Protein AF-A0AAW2XPC6-F1 (afdb_monomer_lite)

Foldseek 3Di:
DDDDDDDDDDPPPPDPDPPPPPPPDQPQPPVRDGDPVSVVCVVVVVVCCVVVVPPPPPPPDDPPCPVVVVPDDDDDPDDDPDPQDDPVVRDGD

Radius of gyration: 29.81 Å; chains: 1; bounding box: 51×68×67 Å

Sequence (93 aa):
MEAHDEPETSLKQQSNEREKSSTKELQVSSERLIPVDQLKEFIMGTIQNKLSGSSKSSMTYAKPYTQRIDDLKMPVGYQLPKFQQFDGKGNPK

Secondary structure (DSSP, 8-state):
-----------------------------TTSPPPHHHHHHHHHHHHHHHHHS----------TTHHHHHT-PPPTT-PPP----B-SSSSB-

Organism: NCBI:txid2727402

pLDDT: mean 74.17, std 19.31, range [34.94, 95.12]

Structure (mmCIF, N/CA/C/O backbone):
data_AF-A0AAW2XPC6-F1
#
_entry.id   AF-A0AAW2XPC6-F1
#
loop_
_atom_site.group_PDB
_atom_site.id
_atom_site.type_symbol
_atom_site.label_atom_id
_atom_site.label_alt_id
_atom_site.label_comp_id
_atom_site.label_asym_id
_atom_site.label_entity_id
_atom_site.label_seq_id
_atom_site.pdbx_PDB_ins_code
_atom_site.Cartn_x
_atom_site.Cartn_y
_atom_site.Cartn_z
_atom_site.occupancy
_atom_site.B_iso_or_equiv
_atom_site.auth_seq_id
_atom_site.auth_comp_id
_atom_site.auth_asym_id
_atom_site.auth_atom_id
_atom_site.pdbx_PDB_model_num
ATOM 1 N N . MET A 1 1 ? -0.215 -40.082 -26.326 1.00 42.50 1 MET A N 1
ATOM 2 C CA . MET A 1 1 ? 0.588 -40.168 -25.089 1.00 42.50 1 MET A CA 1
ATOM 3 C C . MET A 1 1 ? 1.586 -39.041 -25.189 1.00 42.50 1 MET A C 1
ATOM 5 O O . MET A 1 1 ? 2.276 -39.007 -26.189 1.00 42.50 1 MET A O 1
ATOM 9 N N . GLU A 1 2 ? 1.617 -38.016 -24.357 1.00 44.03 2 GLU A N 1
ATOM 10 C CA . GLU A 1 2 ? 1.166 -37.784 -22.981 1.00 44.03 2 GLU A CA 1
ATOM 11 C C . GL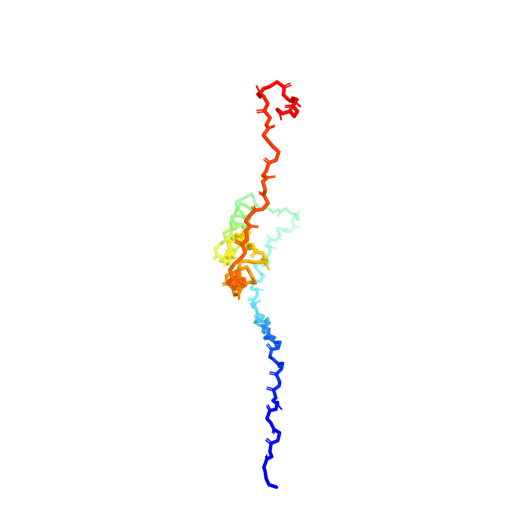U A 1 2 ? 0.925 -36.268 -22.883 1.00 44.03 2 GLU A C 1
ATOM 13 O O . GLU A 1 2 ? 1.648 -35.489 -23.494 1.00 44.03 2 GLU A O 1
ATOM 18 N N . ALA A 1 3 ? -0.252 -35.862 -22.420 1.00 48.28 3 ALA A N 1
ATOM 19 C CA . ALA A 1 3 ? -0.512 -35.419 -21.047 1.00 48.28 3 ALA A CA 1
ATOM 20 C C . ALA A 1 3 ? -0.386 -33.892 -20.937 1.00 48.28 3 ALA A C 1
ATOM 22 O O . ALA A 1 3 ? 0.691 -33.316 -20.830 1.00 48.28 3 ALA A O 1
ATOM 23 N N . HIS A 1 4 ? -1.558 -33.266 -21.034 1.00 49.25 4 HIS A N 1
ATOM 24 C CA . HIS A 1 4 ? -1.833 -31.925 -20.551 1.00 49.25 4 HIS A CA 1
ATOM 25 C C . HIS A 1 4 ? -1.503 -31.856 -19.060 1.00 49.25 4 HIS A C 1
ATOM 27 O O . HIS A 1 4 ? -1.970 -32.714 -18.314 1.00 49.25 4 HIS A O 1
ATOM 33 N N . ASP A 1 5 ? -0.772 -30.829 -18.640 1.00 42.78 5 ASP A N 1
ATOM 34 C CA . ASP A 1 5 ? -0.639 -30.485 -17.227 1.00 42.78 5 ASP A CA 1
ATOM 35 C C . ASP A 1 5 ? -0.927 -28.988 -17.071 1.00 42.78 5 ASP A C 1
ATOM 37 O O . ASP A 1 5 ? -0.062 -28.127 -17.200 1.00 42.78 5 ASP A O 1
ATOM 41 N N . GLU A 1 6 ? -2.211 -28.692 -16.909 1.00 54.81 6 GLU A N 1
ATOM 42 C CA . GLU A 1 6 ? -2.680 -27.568 -16.108 1.00 54.81 6 GLU A CA 1
ATOM 43 C C . GLU A 1 6 ? -3.508 -28.208 -15.001 1.00 54.81 6 GLU A C 1
ATOM 45 O O . GLU A 1 6 ? -4.446 -28.962 -15.293 1.00 54.81 6 GLU A O 1
ATOM 50 N N . PRO A 1 7 ? -3.176 -27.925 -13.740 1.00 50.28 7 PRO A N 1
ATOM 51 C CA . PRO A 1 7 ? -4.256 -27.602 -12.832 1.00 50.28 7 PRO A CA 1
ATOM 52 C C . PRO A 1 7 ? -3.937 -26.414 -11.913 1.00 50.28 7 PRO A C 1
ATOM 54 O O . PRO A 1 7 ? -2.978 -26.391 -11.147 1.00 50.28 7 PRO A O 1
ATOM 57 N N . GLU A 1 8 ? -4.906 -25.504 -11.914 1.00 35.72 8 GLU A N 1
ATOM 58 C CA . GLU A 1 8 ? -5.576 -25.040 -10.700 1.00 35.72 8 GLU A CA 1
ATOM 59 C C . GLU A 1 8 ? -4.954 -23.877 -9.912 1.00 35.72 8 GLU A C 1
ATOM 61 O O . GLU A 1 8 ? -4.125 -23.982 -9.011 1.00 35.72 8 GLU A O 1
ATOM 66 N N . THR A 1 9 ? -5.560 -22.721 -10.186 1.00 46.66 9 THR A N 1
ATOM 67 C CA . THR A 1 9 ? -6.172 -21.832 -9.192 1.00 46.66 9 THR A CA 1
ATOM 68 C C . THR A 1 9 ? -6.148 -22.357 -7.752 1.00 46.66 9 THR A C 1
ATOM 70 O O . THR 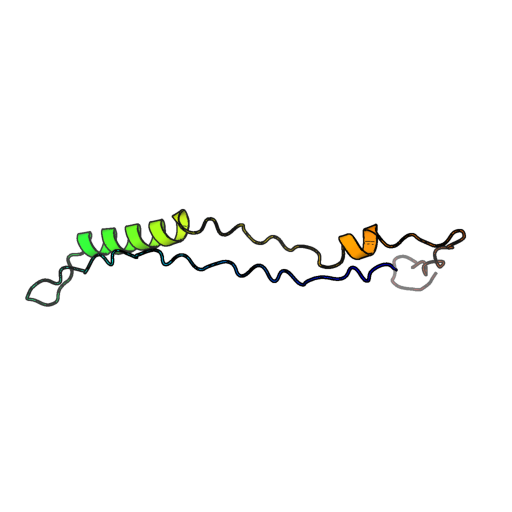A 1 9 ? -6.960 -23.192 -7.364 1.00 46.66 9 THR A O 1
ATOM 73 N N . SER A 1 10 ? -5.316 -21.756 -6.909 1.00 42.16 10 SER A N 1
ATOM 74 C CA . SER A 1 10 ? -5.498 -21.806 -5.458 1.00 42.16 10 SER A CA 1
ATOM 75 C C . SER A 1 10 ? -5.767 -20.399 -4.948 1.00 42.16 10 SER A C 1
ATOM 77 O O . SER A 1 10 ? -4.886 -19.686 -4.465 1.00 42.16 10 SER A O 1
ATOM 79 N N . LEU A 1 11 ? -7.035 -19.996 -5.075 1.00 49.12 11 LEU A N 1
ATOM 80 C CA . LEU A 1 11 ? -7.615 -18.944 -4.254 1.00 49.12 11 LEU A CA 1
ATOM 81 C C . LEU A 1 11 ? -7.517 -19.444 -2.809 1.00 49.12 11 LEU A C 1
ATOM 83 O O . LEU A 1 11 ? -8.272 -20.319 -2.389 1.00 49.12 11 LEU A O 1
ATOM 87 N N . LYS A 1 12 ? -6.539 -18.941 -2.058 1.00 40.62 12 LYS A N 1
ATOM 88 C CA . LYS A 1 12 ? -6.381 -19.276 -0.646 1.00 40.62 12 LYS A CA 1
ATOM 89 C C . LYS A 1 12 ? -7.573 -18.687 0.109 1.00 40.62 12 LYS A C 1
ATOM 91 O O . LYS A 1 12 ? -7.563 -17.526 0.507 1.00 40.62 12 LYS A O 1
ATOM 96 N N . GLN A 1 13 ? -8.622 -19.493 0.258 1.00 42.94 13 GLN A N 1
ATOM 97 C CA . GLN A 1 13 ? -9.689 -19.276 1.222 1.00 42.94 13 GLN A CA 1
ATOM 98 C C . GLN A 1 13 ? -9.046 -19.295 2.604 1.00 42.94 13 GLN A C 1
ATOM 100 O O . GLN A 1 13 ? -8.763 -20.345 3.176 1.00 42.94 13 GLN A O 1
ATOM 105 N N . GLN A 1 14 ? -8.750 -18.107 3.115 1.00 34.94 14 GLN A N 1
ATOM 106 C CA . GLN A 1 14 ? -8.345 -17.937 4.494 1.00 34.94 14 GLN A CA 1
ATOM 107 C C . GLN A 1 14 ? -9.599 -18.160 5.342 1.00 34.94 14 GLN A C 1
ATOM 109 O O . GLN A 1 14 ? -10.498 -17.322 5.405 1.00 34.94 14 GLN A O 1
ATOM 114 N N . SER A 1 15 ? -9.692 -19.361 5.902 1.00 36.03 15 SER A N 1
ATOM 115 C CA . SER A 1 15 ? -10.712 -19.764 6.855 1.00 36.03 15 SER A CA 1
ATOM 116 C C . SER A 1 15 ? -10.736 -18.776 8.017 1.00 36.03 15 SER A C 1
ATOM 118 O O . SER A 1 15 ? -9.763 -18.639 8.757 1.00 36.03 15 SER A O 1
ATOM 120 N N . ASN A 1 16 ? -11.861 -18.082 8.162 1.00 36.16 16 ASN A N 1
ATOM 121 C CA . ASN A 1 16 ? -12.177 -17.305 9.349 1.00 36.16 16 ASN A CA 1
ATOM 122 C C . ASN A 1 16 ? -12.405 -18.285 10.503 1.00 36.16 16 ASN A C 1
ATOM 124 O O . ASN A 1 16 ? -13.494 -18.847 10.643 1.00 36.16 16 ASN A O 1
ATOM 128 N N . GLU A 1 17 ? -11.380 -18.509 11.321 1.00 36.72 17 GLU A N 1
ATOM 129 C CA . GLU A 1 17 ? -11.577 -19.125 12.625 1.00 36.72 17 GLU A CA 1
ATOM 130 C C . GLU A 1 17 ? -12.418 -18.163 13.462 1.00 36.72 17 GLU A C 1
ATOM 132 O O . GLU A 1 17 ? -12.052 -17.014 13.715 1.00 36.72 17 GLU A O 1
ATOM 137 N N . ARG A 1 18 ? -13.621 -18.622 13.818 1.00 47.03 18 ARG A N 1
ATOM 138 C CA . ARG A 1 18 ? -14.496 -17.942 14.765 1.00 47.03 18 ARG A CA 1
ATOM 139 C C . ARG A 1 18 ? -13.761 -17.870 16.093 1.00 47.03 18 ARG A C 1
ATOM 141 O O . ARG A 1 18 ? -13.828 -18.803 16.892 1.00 47.03 18 ARG A O 1
ATOM 148 N N . GLU A 1 19 ? -13.112 -16.743 16.348 1.00 38.22 19 GLU A N 1
ATOM 149 C CA . GLU A 1 19 ? -12.779 -16.367 17.707 1.00 38.22 19 GLU A CA 1
ATOM 150 C C . GLU A 1 19 ? -14.093 -16.290 18.480 1.00 38.22 19 GLU A C 1
ATOM 152 O O . GLU A 1 19 ? -14.958 -15.444 18.237 1.00 38.22 19 GLU A O 1
ATOM 157 N N . LYS A 1 20 ? -14.275 -17.260 19.372 1.00 48.88 20 LYS A N 1
ATOM 158 C CA . LYS A 1 20 ? -15.354 -17.309 20.345 1.00 48.88 20 LYS A CA 1
ATOM 159 C C . LYS A 1 20 ? -15.127 -16.134 21.292 1.00 48.88 20 LYS A C 1
ATOM 161 O O . LYS A 1 20 ? -14.486 -16.276 22.329 1.00 48.88 20 LYS A O 1
ATOM 166 N N . SER A 1 21 ? -15.594 -14.951 20.898 1.00 46.00 21 SER A N 1
ATOM 167 C CA . SER A 1 21 ? -15.545 -13.763 21.734 1.00 46.00 21 SER A CA 1
ATOM 168 C C . SER A 1 21 ? -16.435 -14.031 22.939 1.00 46.00 21 SER A C 1
ATOM 170 O O . SER A 1 21 ? -17.659 -13.988 22.836 1.00 46.00 21 SER A O 1
ATOM 172 N N . SER A 1 22 ? -15.814 -14.372 24.065 1.00 45.81 22 SER A N 1
ATOM 173 C CA . SER A 1 22 ? -16.465 -14.371 25.367 1.00 45.81 22 SER A CA 1
ATOM 174 C C . SER A 1 22 ? -16.899 -12.932 25.642 1.00 45.81 22 SER A C 1
ATOM 176 O O . SER A 1 22 ? -16.098 -12.096 26.067 1.00 45.81 22 SER A O 1
ATOM 178 N N . THR A 1 23 ? -18.135 -12.600 25.273 1.00 50.34 23 THR A N 1
ATOM 179 C CA . THR A 1 23 ? -18.757 -11.322 25.596 1.00 50.34 23 THR A CA 1
ATOM 180 C C . THR A 1 23 ? -18.911 -11.286 27.106 1.00 50.34 23 THR A C 1
ATOM 182 O O . THR A 1 23 ? -19.760 -11.961 27.680 1.00 50.34 23 THR A O 1
ATOM 185 N N . LYS A 1 24 ? -18.027 -10.537 27.773 1.00 63.91 24 LYS A N 1
ATOM 186 C CA . LYS A 1 24 ? -18.215 -10.187 29.178 1.00 63.91 24 LYS A CA 1
ATOM 187 C C . LYS A 1 24 ? -19.444 -9.281 29.241 1.00 63.91 24 LYS A C 1
ATOM 189 O O . LYS A 1 24 ? -19.352 -8.097 28.928 1.00 63.91 24 LYS A O 1
ATOM 194 N N . GLU A 1 25 ? -20.589 -9.874 29.554 1.00 65.31 25 GLU A N 1
ATOM 195 C CA . GLU A 1 25 ? -21.849 -9.176 29.804 1.00 65.31 25 GLU A CA 1
ATOM 196 C C . GLU A 1 25 ? -21.624 -8.121 30.904 1.00 65.31 25 GLU A C 1
ATOM 198 O O . GLU A 1 25 ? -21.085 -8.427 31.973 1.00 65.31 25 GLU A O 1
ATOM 203 N N . LEU A 1 26 ? -21.991 -6.864 30.635 1.00 67.00 26 LEU A N 1
ATOM 204 C CA . LEU A 1 26 ? -21.915 -5.787 31.622 1.00 67.00 26 LEU A CA 1
ATOM 205 C C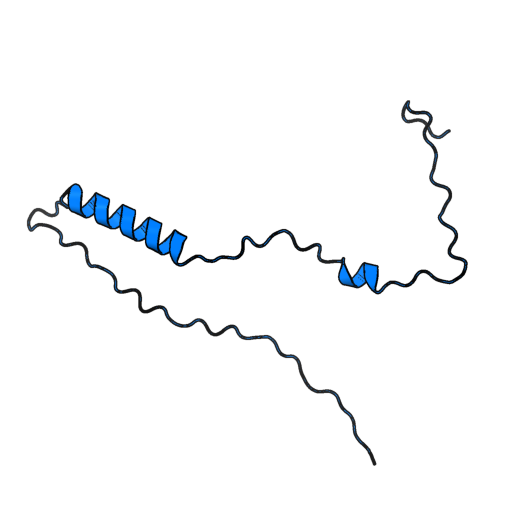 . LEU A 1 26 ? -22.964 -6.044 32.704 1.00 67.00 26 LEU A C 1
ATOM 207 O O . LEU A 1 26 ? -24.156 -6.115 32.411 1.00 67.00 26 LEU A O 1
ATOM 211 N N . GLN A 1 27 ? -22.533 -6.164 33.961 1.00 66.88 27 GLN A N 1
ATOM 212 C CA . GLN A 1 27 ? -23.481 -6.251 35.068 1.00 66.88 27 GLN A CA 1
ATOM 213 C C . GLN A 1 27 ? -24.057 -4.867 35.336 1.00 66.88 27 GLN A C 1
ATOM 215 O O . GLN A 1 27 ? -23.424 -4.016 35.953 1.00 66.88 27 GLN A O 1
ATOM 220 N N . VAL A 1 28 ? -25.258 -4.644 34.823 1.00 70.31 28 VAL A N 1
ATOM 221 C CA . VAL A 1 28 ? -26.012 -3.417 35.042 1.00 70.31 28 VAL A CA 1
ATOM 222 C C . VAL A 1 28 ? -26.686 -3.514 36.411 1.00 70.31 28 VAL A C 1
ATOM 224 O O . VAL A 1 28 ? -27.370 -4.497 36.696 1.00 70.31 28 VAL A O 1
ATOM 227 N N . SER A 1 29 ? -26.484 -2.507 37.266 1.00 72.44 29 SER A N 1
ATOM 228 C CA . SER A 1 29 ? -27.170 -2.424 38.561 1.00 72.44 29 SER A CA 1
ATOM 229 C C . SER A 1 29 ? -28.691 -2.394 38.361 1.00 72.44 29 SER A C 1
ATOM 231 O O . SER A 1 29 ? -29.171 -1.932 37.323 1.00 72.44 29 SER A O 1
ATOM 233 N N . SER A 1 30 ? -29.470 -2.815 39.361 1.00 73.81 30 SER A N 1
ATOM 234 C CA . SER A 1 30 ? -30.944 -2.767 39.337 1.00 73.81 30 SER A CA 1
ATOM 235 C C . SER A 1 30 ? -31.501 -1.375 38.990 1.00 73.81 30 SER A C 1
ATOM 237 O O . SER A 1 30 ? -32.600 -1.258 38.456 1.00 73.81 30 SER A O 1
ATOM 239 N N . GLU A 1 31 ? -30.709 -0.327 39.224 1.00 79.00 31 GLU A N 1
ATOM 240 C CA . GLU A 1 31 ? -31.006 1.077 38.914 1.00 79.00 31 GLU A CA 1
ATOM 241 C C . GLU A 1 31 ? -30.645 1.500 37.471 1.00 79.00 31 GLU A C 1
ATOM 243 O O . GLU A 1 31 ? -30.665 2.679 37.134 1.00 79.00 31 GLU A O 1
ATOM 248 N N . ARG A 1 32 ? -30.275 0.549 36.601 1.00 77.88 32 ARG A N 1
ATOM 249 C CA . ARG A 1 32 ? -29.733 0.772 35.242 1.00 77.88 32 ARG A CA 1
ATOM 250 C C . ARG A 1 32 ? -28.453 1.611 35.170 1.00 77.88 32 ARG A C 1
ATOM 252 O O . ARG A 1 32 ? -28.095 2.100 34.100 1.00 77.88 32 ARG A O 1
ATOM 259 N N . LEU A 1 33 ? -27.733 1.749 36.277 1.00 86.19 33 LEU A N 1
ATOM 260 C CA . LEU A 1 33 ? -26.450 2.444 36.317 1.00 86.19 33 LEU A CA 1
ATOM 261 C C . LEU A 1 33 ? -25.293 1.449 36.193 1.00 86.19 33 LEU A C 1
ATOM 263 O O . LEU A 1 33 ? -25.334 0.351 36.752 1.00 86.19 33 LEU A O 1
ATOM 267 N N . ILE A 1 34 ? -24.255 1.853 35.461 1.00 85.50 34 ILE A N 1
ATOM 268 C CA . ILE A 1 34 ? -22.997 1.111 35.341 1.00 85.50 34 ILE A CA 1
ATOM 269 C C . ILE A 1 34 ? -21.967 1.816 36.232 1.00 85.50 34 ILE A C 1
ATOM 271 O O . ILE A 1 34 ? -21.713 3.007 36.022 1.00 85.50 34 ILE A O 1
ATOM 275 N N . PRO A 1 35 ? -21.368 1.125 37.218 1.00 90.56 35 PRO A N 1
ATOM 276 C CA . PRO A 1 35 ? -20.279 1.677 38.013 1.00 90.56 35 PRO A CA 1
ATOM 277 C C . PRO A 1 35 ? -19.122 2.158 37.131 1.00 90.56 35 PRO A C 1
ATOM 279 O O . PRO A 1 35 ? -18.705 1.472 36.195 1.00 90.56 35 PRO A O 1
ATOM 282 N N . VAL A 1 36 ? -18.570 3.329 37.453 1.00 90.25 36 VAL A N 1
ATOM 283 C CA . VAL A 1 36 ? -17.505 3.970 36.660 1.00 90.25 36 VAL A CA 1
ATOM 284 C C . VAL A 1 36 ? -16.282 3.063 36.509 1.00 90.25 36 VAL A C 1
ATOM 286 O O . VAL A 1 36 ? -15.689 3.010 35.433 1.00 90.25 36 VAL A O 1
ATOM 289 N N . ASP A 1 37 ? -15.927 2.316 37.552 1.00 91.81 37 ASP A N 1
ATOM 290 C CA . ASP A 1 37 ? -14.772 1.416 37.522 1.00 91.81 37 ASP A CA 1
ATOM 291 C C . ASP A 1 37 ? -15.000 0.233 36.575 1.00 91.81 37 ASP A C 1
ATOM 293 O O . ASP A 1 37 ? -14.129 -0.097 35.774 1.00 91.81 37 ASP A O 1
ATOM 297 N N . GLN A 1 38 ? -16.211 -0.332 36.556 1.00 90.12 38 GLN A N 1
ATOM 298 C CA . GLN A 1 38 ? -16.570 -1.401 35.621 1.00 90.12 38 GLN A CA 1
ATOM 299 C C . GLN A 1 38 ? -16.547 -0.915 34.165 1.00 90.12 38 GLN A C 1
ATOM 301 O O . GLN A 1 38 ? -16.095 -1.636 33.274 1.00 90.12 38 GLN A O 1
ATOM 306 N N . LEU A 1 39 ? -17.000 0.317 33.922 1.00 91.25 39 LEU A N 1
ATOM 307 C CA . LEU A 1 39 ? -16.954 0.931 32.598 1.00 91.25 39 LEU A CA 1
ATOM 308 C C . LEU A 1 39 ? -15.508 1.142 32.124 1.00 91.25 39 LEU A C 1
ATOM 310 O O . LEU A 1 39 ? -15.192 0.831 30.975 1.00 91.25 39 LEU A O 1
ATOM 314 N N . LYS A 1 40 ? -14.625 1.634 33.002 1.00 94.44 40 LYS A N 1
ATOM 315 C CA . LYS A 1 40 ? -13.199 1.823 32.694 1.00 94.44 40 LYS A CA 1
ATOM 316 C C . LYS A 1 40 ? -12.527 0.507 32.314 1.00 94.44 40 LYS A C 1
ATOM 318 O O . LYS A 1 40 ? -11.892 0.443 31.263 1.00 94.44 40 LYS A O 1
ATOM 323 N N . GLU A 1 41 ? -12.722 -0.541 33.113 1.00 94.31 41 GLU A N 1
ATOM 324 C CA . GLU A 1 41 ? -12.163 -1.870 32.841 1.00 94.31 41 GLU A CA 1
ATOM 325 C C . GLU A 1 41 ? -12.685 -2.453 31.525 1.00 94.31 41 GLU A C 1
ATOM 327 O O . GLU A 1 41 ? -11.926 -3.026 30.740 1.00 94.31 41 GLU A O 1
ATOM 332 N N . PHE A 1 42 ? -13.974 -2.262 31.232 1.00 92.69 42 PHE A N 1
ATOM 333 C CA . PHE A 1 42 ? -14.567 -2.718 29.979 1.00 92.69 42 PHE A CA 1
ATOM 334 C C . PHE A 1 42 ? -13.971 -2.003 28.759 1.00 92.69 42 PHE A C 1
ATOM 336 O O . PHE A 1 42 ? -13.589 -2.659 27.784 1.00 92.69 42 PHE A O 1
ATOM 343 N N . ILE A 1 43 ? -13.858 -0.671 28.807 1.00 93.00 43 ILE A N 1
ATOM 344 C CA . ILE A 1 43 ? -13.272 0.129 27.722 1.00 93.00 43 ILE A CA 1
ATOM 345 C C . ILE A 1 43 ? -11.807 -0.268 27.513 1.00 93.00 43 ILE A C 1
ATOM 347 O O . ILE A 1 43 ? -11.404 -0.557 26.384 1.00 93.00 43 ILE A O 1
ATOM 351 N N . MET A 1 44 ? -11.028 -0.347 28.594 1.00 95.12 44 MET A N 1
ATOM 352 C CA . MET A 1 44 ? -9.613 -0.715 28.551 1.00 95.12 44 MET A CA 1
ATOM 353 C C . MET A 1 44 ? -9.410 -2.124 27.982 1.00 95.12 44 MET A C 1
ATOM 355 O O . MET A 1 44 ? -8.649 -2.296 27.029 1.00 95.12 44 MET A O 1
ATOM 359 N N . GLY A 1 45 ? -10.144 -3.118 28.491 1.00 92.31 45 GLY A N 1
ATOM 360 C CA . GLY A 1 45 ? -10.071 -4.495 28.004 1.00 92.31 45 GLY A CA 1
ATOM 361 C C . GLY A 1 45 ? -10.509 -4.636 26.544 1.00 92.31 45 GLY A C 1
ATOM 362 O O . GLY A 1 45 ? -9.910 -5.404 25.792 1.00 92.31 45 GLY A O 1
ATOM 363 N N . THR A 1 46 ? -11.503 -3.859 26.104 1.00 91.19 46 THR A N 1
ATOM 364 C CA . THR A 1 46 ? -11.956 -3.855 24.704 1.00 91.19 46 THR A CA 1
ATOM 365 C C . THR A 1 46 ? -10.891 -3.283 23.772 1.00 91.19 46 THR A C 1
ATOM 367 O O . THR A 1 46 ? -10.595 -3.892 22.743 1.00 91.19 46 THR A O 1
ATOM 370 N N . ILE A 1 47 ? -10.281 -2.147 24.127 1.00 91.50 47 ILE A N 1
ATOM 371 C CA . ILE A 1 47 ? -9.205 -1.530 23.337 1.00 91.50 47 ILE A CA 1
ATOM 372 C C . ILE A 1 47 ? -7.996 -2.463 23.270 1.00 91.50 47 ILE A C 1
ATOM 374 O O . ILE A 1 47 ? -7.484 -2.719 22.181 1.00 91.50 47 ILE A O 1
ATOM 378 N N . GLN A 1 48 ? -7.575 -3.016 24.410 1.00 91.12 48 GLN A N 1
ATOM 379 C CA . GLN A 1 48 ? -6.440 -3.930 24.474 1.00 91.12 48 GLN A CA 1
ATOM 380 C C . GLN A 1 48 ? -6.695 -5.185 23.639 1.00 91.12 48 GLN A C 1
ATOM 382 O O . GLN A 1 48 ? -5.848 -5.556 22.839 1.00 91.12 48 GLN A O 1
ATOM 387 N N . ASN A 1 49 ? -7.878 -5.795 23.728 1.00 87.75 49 ASN A N 1
ATOM 388 C CA . ASN A 1 49 ? -8.217 -6.955 22.907 1.00 87.75 49 ASN A CA 1
ATOM 389 C C . ASN A 1 49 ? -8.176 -6.630 21.400 1.00 87.75 49 ASN A C 1
ATOM 391 O O . ASN A 1 49 ? -7.636 -7.394 20.604 1.00 87.75 49 ASN A O 1
ATOM 395 N N . LYS A 1 50 ? -8.699 -5.465 20.991 1.00 86.69 50 LYS A N 1
ATOM 396 C CA . LYS A 1 50 ? -8.689 -5.040 19.581 1.00 86.69 50 LYS A CA 1
ATOM 397 C C . LYS A 1 50 ? -7.301 -4.673 19.068 1.00 86.69 50 LYS A C 1
ATOM 399 O O . LYS A 1 50 ? -7.064 -4.837 17.876 1.00 86.69 50 LYS A O 1
ATOM 404 N N . LEU A 1 51 ? -6.412 -4.183 19.927 1.00 83.56 51 LEU A N 1
ATOM 405 C CA . LEU A 1 51 ? -5.045 -3.823 19.561 1.00 83.56 51 LEU A CA 1
ATOM 406 C C . LEU A 1 51 ? -4.110 -5.039 19.604 1.00 83.56 51 LEU A C 1
ATOM 408 O O . LEU A 1 51 ? -3.401 -5.298 18.639 1.00 83.56 51 LEU A O 1
ATOM 412 N N . SER A 1 52 ? -4.150 -5.817 20.685 1.00 76.56 52 SER A N 1
ATOM 413 C CA . SER A 1 52 ? -3.308 -6.997 20.907 1.00 76.56 52 SER A CA 1
ATOM 414 C C . SER A 1 52 ? -3.725 -8.207 20.065 1.00 76.56 52 SER A C 1
ATOM 416 O O . SER A 1 52 ? -2.857 -8.970 19.655 1.00 76.56 52 SER A O 1
ATOM 418 N N . GLY A 1 53 ? -5.017 -8.373 19.755 1.00 67.81 53 GLY A N 1
ATOM 419 C CA . GLY A 1 53 ? -5.508 -9.394 18.814 1.00 67.81 53 GLY A CA 1
ATOM 420 C C . GLY A 1 53 ? -5.377 -8.980 17.345 1.00 67.81 53 GLY A C 1
ATOM 421 O O . GLY A 1 53 ? -5.526 -9.787 16.433 1.00 67.81 53 GLY A O 1
ATOM 422 N N . SER A 1 54 ? -5.068 -7.708 17.087 1.00 62.31 54 SER A N 1
ATOM 423 C CA . SER A 1 54 ? -4.815 -7.191 15.751 1.00 62.31 54 SER A CA 1
ATOM 424 C C . SER A 1 54 ? -3.313 -7.105 15.516 1.00 62.31 54 SER A C 1
ATOM 426 O O . SER A 1 54 ? -2.779 -6.018 15.304 1.00 62.31 54 SER A O 1
ATOM 428 N N . SER 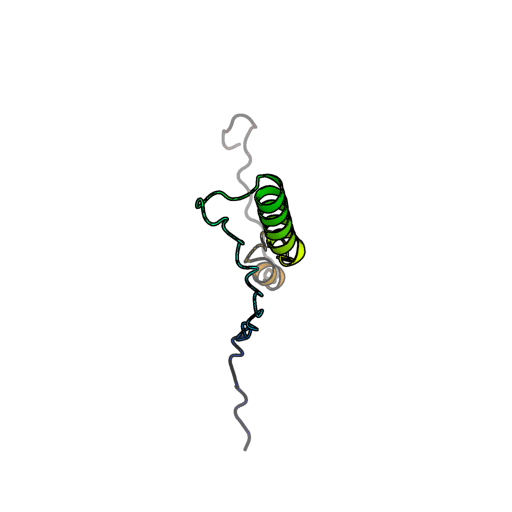A 1 55 ? -2.650 -8.257 15.388 1.00 63.88 55 SER A N 1
ATOM 429 C CA . SER A 1 55 ? -1.438 -8.378 14.565 1.00 63.88 55 SER A CA 1
ATOM 430 C C . SER A 1 55 ? -1.794 -8.195 13.081 1.00 63.88 55 SER A C 1
ATOM 432 O O . SER A 1 55 ? -1.380 -8.948 12.203 1.00 63.88 55 SER A O 1
ATOM 434 N N . LYS A 1 56 ? -2.603 -7.176 12.765 1.00 66.81 56 LYS A N 1
ATOM 435 C CA . LYS A 1 56 ? -2.730 -6.697 11.402 1.00 66.81 56 LYS A CA 1
ATOM 436 C C . LYS A 1 56 ? -1.353 -6.169 11.074 1.00 66.81 56 LYS A C 1
ATOM 438 O O . LYS A 1 56 ? -0.996 -5.076 11.507 1.00 66.81 56 LYS A O 1
ATOM 443 N N . SER A 1 57 ? -0.584 -6.996 10.363 1.00 67.88 57 SER A N 1
ATOM 444 C CA . SER A 1 57 ? 0.518 -6.551 9.526 1.00 67.88 57 SER A CA 1
ATOM 445 C C . SER A 1 57 ? 0.061 -5.220 8.959 1.00 67.88 57 SER A C 1
ATOM 447 O O . SER A 1 57 ? -0.967 -5.170 8.276 1.00 67.88 57 SER A O 1
ATOM 449 N N . SER A 1 58 ? 0.704 -4.126 9.376 1.00 67.69 58 SER A N 1
ATOM 450 C CA . SER A 1 58 ? 0.472 -2.847 8.729 1.00 67.69 58 SER A CA 1
ATOM 451 C C . SER A 1 58 ? 0.731 -3.149 7.265 1.00 67.69 58 SER A C 1
ATOM 453 O O . SER A 1 58 ? 1.870 -3.473 6.922 1.00 67.69 58 SER A O 1
ATOM 455 N N . MET A 1 59 ? -0.321 -3.200 6.448 1.00 67.81 59 MET A N 1
ATOM 456 C CA . MET A 1 59 ? -0.167 -3.557 5.051 1.00 67.81 59 MET A CA 1
ATOM 457 C C . MET A 1 59 ? 0.513 -2.350 4.434 1.00 67.81 59 MET A C 1
ATOM 459 O O . MET A 1 59 ? -0.124 -1.368 4.056 1.00 67.81 59 MET A O 1
ATOM 463 N N . THR A 1 60 ? 1.841 -2.368 4.490 1.00 81.19 60 THR A N 1
ATOM 464 C CA . THR A 1 60 ? 2.682 -1.390 3.842 1.00 81.19 60 THR A CA 1
ATOM 465 C C . THR A 1 60 ? 2.323 -1.443 2.373 1.00 81.19 60 THR A C 1
ATOM 467 O O . THR A 1 60 ? 1.971 -2.495 1.833 1.00 81.19 60 THR A O 1
ATOM 470 N N . TYR A 1 61 ? 2.328 -0.278 1.736 1.00 83.44 61 TYR A N 1
ATOM 471 C CA . TYR A 1 61 ? 2.005 -0.191 0.327 1.00 83.44 61 TYR A CA 1
ATOM 472 C C . TYR A 1 61 ? 2.951 -1.099 -0.466 1.00 83.44 61 TYR A C 1
ATOM 474 O O . TYR A 1 61 ? 4.130 -0.795 -0.655 1.00 83.44 61 TYR A O 1
ATOM 482 N N . ALA A 1 62 ? 2.423 -2.235 -0.912 1.00 78.19 62 ALA A N 1
ATOM 483 C CA . ALA A 1 62 ? 3.118 -3.139 -1.798 1.00 78.19 62 ALA A CA 1
ATOM 484 C C . ALA A 1 62 ? 2.945 -2.593 -3.214 1.00 78.19 62 ALA A C 1
ATOM 486 O O . ALA A 1 62 ? 1.836 -2.556 -3.745 1.00 78.19 62 ALA A O 1
ATOM 487 N N . LYS A 1 63 ? 4.039 -2.126 -3.821 1.00 87.25 63 LYS A N 1
ATOM 488 C CA . LYS A 1 63 ? 4.032 -1.624 -5.200 1.00 87.25 63 LYS A CA 1
ATOM 489 C C . LYS A 1 63 ? 3.535 -2.752 -6.130 1.00 87.25 63 LYS A C 1
ATOM 491 O O . LYS A 1 63 ? 4.244 -3.745 -6.286 1.00 87.25 63 LYS A O 1
ATOM 496 N N . PRO A 1 64 ? 2.372 -2.615 -6.797 1.00 84.19 64 PRO A N 1
ATOM 497 C CA . PRO A 1 64 ? 1.716 -3.728 -7.504 1.00 84.19 64 PRO A CA 1
ATOM 498 C C . PRO A 1 64 ? 2.418 -4.172 -8.801 1.00 84.19 64 PRO A C 1
ATOM 500 O O . PRO A 1 64 ? 1.933 -5.054 -9.514 1.00 84.19 64 PRO A O 1
ATOM 503 N N . TYR A 1 65 ? 3.538 -3.539 -9.147 1.00 91.19 65 TYR A N 1
ATOM 504 C CA . TYR A 1 65 ? 4.254 -3.752 -10.402 1.00 91.19 65 TYR A CA 1
ATOM 505 C C . TYR A 1 65 ? 5.725 -4.120 -10.210 1.00 91.19 65 TYR A C 1
ATOM 507 O O . TYR A 1 65 ? 6.399 -4.289 -11.213 1.00 91.19 65 TYR A O 1
ATOM 515 N N . THR A 1 66 ? 6.229 -4.267 -8.977 1.00 89.38 66 THR A N 1
ATOM 516 C CA . THR A 1 66 ? 7.658 -4.561 -8.752 1.00 89.38 66 THR A CA 1
ATOM 517 C C . THR A 1 66 ? 8.080 -5.836 -9.475 1.00 89.38 66 THR A C 1
ATOM 519 O O . THR A 1 66 ? 8.920 -5.768 -10.360 1.00 89.38 66 THR A O 1
ATOM 522 N N . GLN A 1 67 ? 7.379 -6.947 -9.223 1.00 88.56 67 GLN A N 1
ATOM 523 C CA . GLN A 1 67 ? 7.674 -8.227 -9.872 1.00 88.56 67 GLN A CA 1
ATOM 524 C C . GLN A 1 67 ? 7.594 -8.131 -11.403 1.00 88.56 67 GLN A C 1
ATOM 526 O O . GLN A 1 67 ? 8.500 -8.551 -12.107 1.00 88.56 67 GLN A O 1
ATOM 531 N N . ARG A 1 68 ? 6.547 -7.477 -11.926 1.00 92.69 68 ARG A N 1
ATOM 532 C CA . ARG A 1 68 ? 6.360 -7.294 -13.376 1.00 92.69 68 ARG A CA 1
ATOM 533 C C . ARG A 1 68 ? 7.461 -6.462 -14.035 1.00 92.69 68 ARG A C 1
ATOM 535 O O . ARG A 1 68 ? 7.712 -6.649 -15.217 1.00 92.69 68 ARG A O 1
ATOM 542 N N . ILE A 1 69 ? 8.054 -5.515 -13.310 1.00 90.19 69 ILE A N 1
ATOM 543 C CA . ILE A 1 69 ? 9.154 -4.682 -13.807 1.00 90.19 69 ILE A CA 1
ATOM 544 C C . ILE A 1 69 ? 10.472 -5.454 -13.731 1.00 90.19 69 ILE A C 1
ATOM 546 O O . ILE A 1 69 ? 11.246 -5.395 -14.679 1.00 90.19 69 ILE A O 1
ATOM 550 N N . ASP A 1 70 ? 10.707 -6.191 -12.646 1.00 88.25 70 ASP A N 1
ATOM 551 C CA . ASP A 1 70 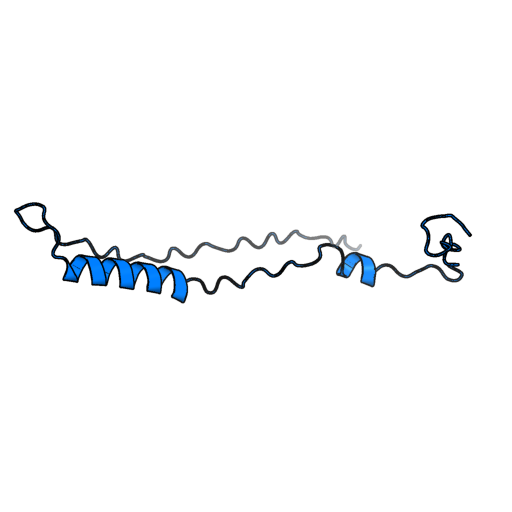? 11.925 -6.986 -12.467 1.00 88.25 70 ASP A CA 1
ATOM 552 C C . ASP A 1 70 ? 12.010 -8.127 -13.496 1.00 88.25 70 ASP A C 1
ATOM 554 O O . ASP A 1 70 ? 13.080 -8.398 -14.042 1.00 88.25 70 ASP A O 1
ATOM 558 N N . ASP A 1 71 ? 10.867 -8.733 -13.832 1.00 90.75 71 ASP A N 1
ATOM 559 C CA . ASP A 1 71 ? 10.758 -9.768 -14.867 1.00 90.75 71 ASP A CA 1
ATOM 560 C C . ASP A 1 71 ? 10.868 -9.194 -16.297 1.00 90.75 71 ASP A C 1
ATOM 562 O O . ASP A 1 71 ? 11.084 -9.933 -17.265 1.00 90.75 71 ASP A O 1
ATOM 566 N N . LEU A 1 72 ? 10.734 -7.871 -16.467 1.00 88.88 72 LEU A N 1
ATOM 567 C CA . LEU A 1 72 ? 10.809 -7.213 -17.768 1.00 88.88 72 LEU A CA 1
ATOM 568 C C . LEU A 1 72 ? 12.272 -7.014 -18.184 1.00 88.88 72 LEU A C 1
ATOM 570 O O . LEU A 1 72 ? 12.896 -5.983 -17.931 1.00 88.88 72 LEU A O 1
ATOM 574 N N . LYS A 1 73 ? 12.827 -7.993 -18.901 1.00 86.69 73 LYS A N 1
ATOM 575 C CA . LYS A 1 73 ? 14.141 -7.840 -19.531 1.00 86.69 73 LYS A CA 1
ATOM 576 C C . LYS A 1 73 ? 14.073 -6.833 -20.681 1.00 86.69 73 LYS A C 1
ATOM 578 O O . LYS A 1 73 ? 13.356 -7.035 -21.660 1.00 86.69 73 LYS A O 1
ATOM 583 N N . MET A 1 74 ? 14.892 -5.787 -20.601 1.00 88.62 74 MET A N 1
ATOM 584 C CA . MET A 1 74 ? 15.048 -4.841 -21.706 1.00 88.62 74 MET A CA 1
ATOM 585 C C . MET A 1 74 ? 15.666 -5.540 -22.929 1.00 88.62 74 MET A C 1
ATOM 587 O O . MET A 1 74 ? 16.609 -6.326 -22.773 1.00 88.62 74 MET A O 1
ATOM 591 N N . PRO A 1 75 ? 15.171 -5.269 -24.150 1.00 88.38 75 PRO A N 1
ATOM 592 C CA . PRO A 1 75 ? 15.726 -5.868 -25.353 1.00 88.38 75 PRO A CA 1
ATOM 593 C C . PRO A 1 75 ? 17.180 -5.432 -25.554 1.00 88.38 75 PRO A C 1
ATOM 595 O O . PRO A 1 75 ? 17.576 -4.311 -25.219 1.00 88.38 75 PRO A O 1
ATOM 598 N N . VAL A 1 76 ? 17.985 -6.332 -26.121 1.00 89.56 76 VAL A N 1
ATOM 599 C CA . VAL A 1 76 ? 19.375 -6.032 -26.479 1.00 89.56 76 VAL A CA 1
ATOM 600 C C . VAL A 1 76 ? 19.366 -4.902 -27.508 1.00 89.56 76 VAL A C 1
ATOM 602 O O . VAL A 1 76 ? 18.733 -5.019 -28.553 1.00 89.56 76 VAL A O 1
ATOM 605 N N . GLY A 1 77 ? 20.040 -3.796 -27.188 1.00 90.81 77 GLY A N 1
ATOM 606 C CA . GLY A 1 77 ? 20.033 -2.589 -28.016 1.00 90.81 77 GLY A CA 1
ATOM 607 C C . GLY A 1 77 ? 18.946 -1.571 -27.664 1.00 90.81 77 GLY A C 1
ATOM 608 O O . GLY A 1 77 ? 18.771 -0.614 -28.413 1.00 90.81 77 GLY A O 1
ATOM 609 N N . TYR A 1 78 ? 18.234 -1.723 -26.537 1.00 91.00 78 TYR A N 1
ATOM 610 C CA . TYR A 1 78 ? 17.368 -0.654 -26.043 1.00 91.00 78 TYR A CA 1
ATOM 611 C C . TYR A 1 78 ? 18.181 0.621 -25.796 1.00 91.00 78 TYR A C 1
ATOM 613 O O . TYR A 1 78 ? 19.008 0.694 -24.885 1.00 91.00 78 TYR A O 1
ATOM 621 N N . GLN A 1 79 ? 17.920 1.637 -26.611 1.00 89.06 79 GLN A N 1
ATOM 622 C CA . GLN A 1 79 ? 18.462 2.968 -26.427 1.00 89.06 79 GLN A CA 1
ATOM 623 C C . GLN A 1 79 ? 17.439 3.789 -25.651 1.00 89.06 79 GLN A C 1
ATOM 625 O O . GLN A 1 79 ? 16.311 3.976 -26.107 1.00 89.06 79 GLN A O 1
ATOM 630 N N . LEU A 1 80 ? 17.828 4.289 -24.476 1.00 87.56 80 LEU A N 1
ATOM 631 C CA . LEU A 1 80 ? 16.979 5.224 -23.747 1.00 87.56 80 LEU A CA 1
ATOM 632 C C . LEU A 1 80 ? 16.688 6.431 -24.654 1.00 87.56 80 LEU A C 1
ATOM 634 O O . LEU A 1 80 ? 17.627 6.977 -25.250 1.00 87.56 80 LEU A O 1
ATOM 638 N N . PRO A 1 81 ? 15.421 6.870 -24.757 1.00 85.94 81 PRO A N 1
ATOM 639 C CA . PRO A 1 81 ? 15.097 8.103 -25.447 1.00 85.94 81 PRO A CA 1
ATOM 640 C C . PRO A 1 81 ? 15.918 9.243 -24.856 1.00 85.94 81 PRO A C 1
ATOM 642 O O . PRO A 1 81 ? 16.126 9.316 -23.642 1.00 85.94 81 PRO A O 1
ATOM 645 N N . LYS A 1 82 ? 16.380 10.155 -25.711 1.00 87.12 82 LYS A N 1
ATOM 646 C CA . LYS A 1 82 ? 16.973 11.395 -25.218 1.00 87.12 82 LYS A CA 1
ATOM 647 C C . LYS A 1 82 ? 15.881 12.142 -24.466 1.00 87.12 82 LYS A C 1
ATOM 649 O O . LYS A 1 82 ? 14.917 12.602 -25.073 1.00 87.12 82 LYS A O 1
ATOM 654 N N . PHE A 1 83 ? 16.014 12.221 -23.148 1.00 87.94 83 PHE A N 1
ATOM 655 C CA . PHE A 1 83 ? 15.127 13.054 -22.355 1.00 87.94 83 PHE A CA 1
ATOM 656 C C . PHE A 1 83 ? 15.279 14.500 -22.812 1.00 87.94 83 PHE A C 1
ATOM 658 O O . PHE A 1 83 ? 16.395 14.975 -23.041 1.00 87.94 83 PHE A O 1
ATOM 665 N N . GLN A 1 84 ? 14.151 15.192 -22.934 1.00 87.62 84 GLN A N 1
ATOM 666 C CA . GLN A 1 84 ? 14.150 16.629 -23.136 1.00 87.62 84 GLN A CA 1
ATOM 667 C C . GLN A 1 84 ? 14.860 17.276 -21.945 1.00 87.62 84 GLN A C 1
ATOM 669 O O . GLN A 1 84 ? 14.419 17.151 -20.802 1.00 87.62 84 GLN A O 1
ATOM 674 N N . GLN A 1 85 ? 15.993 17.921 -22.207 1.00 89.81 85 GLN A N 1
ATOM 675 C CA . GLN A 1 85 ? 16.683 18.693 -21.188 1.00 89.81 85 GLN A CA 1
ATOM 676 C C . GLN A 1 85 ? 15.934 20.006 -20.999 1.00 89.81 85 GLN A C 1
ATOM 678 O O . GLN A 1 85 ? 15.506 20.627 -21.969 1.00 89.81 85 GLN A O 1
ATOM 683 N N . PHE A 1 86 ? 15.778 20.416 -19.749 1.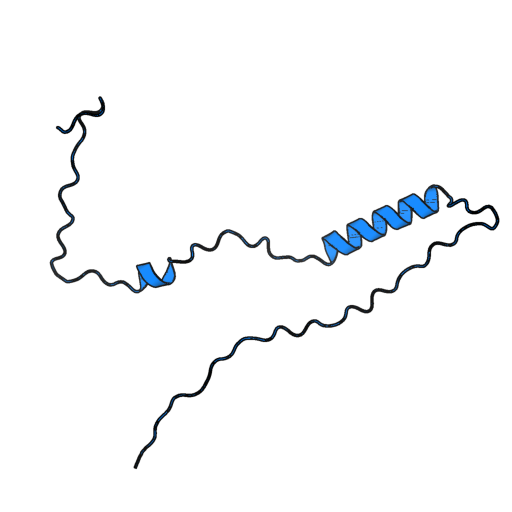00 90.75 86 PHE A N 1
ATOM 684 C CA . PHE A 1 86 ? 15.223 21.717 -19.413 1.00 90.75 86 PHE A CA 1
ATOM 685 C C . PHE A 1 86 ? 16.343 22.640 -18.944 1.00 90.75 86 PHE A C 1
ATOM 687 O O . PHE A 1 86 ? 17.294 22.203 -18.295 1.00 90.75 86 PHE A O 1
ATOM 694 N N . ASP A 1 87 ? 16.229 23.925 -19.260 1.00 91.38 87 ASP A N 1
ATOM 695 C CA . ASP A 1 87 ? 17.209 24.965 -18.925 1.00 91.38 87 ASP A CA 1
ATOM 696 C C . ASP A 1 87 ? 17.218 25.373 -17.433 1.00 91.38 87 ASP A C 1
ATOM 698 O O . ASP A 1 87 ? 17.910 26.315 -17.049 1.00 91.38 87 ASP A O 1
ATOM 702 N N . GLY A 1 88 ? 16.435 24.692 -16.587 1.00 89.56 88 GLY A N 1
ATOM 703 C CA . GLY A 1 88 ? 16.216 25.038 -15.178 1.00 89.56 88 GLY A CA 1
ATOM 704 C C . GLY A 1 88 ? 15.187 26.155 -14.953 1.00 89.56 88 GLY A C 1
ATOM 705 O O . GLY A 1 88 ? 14.764 26.362 -13.820 1.00 89.56 88 GLY A O 1
ATOM 706 N N . LYS A 1 89 ? 14.733 26.833 -16.015 1.00 90.75 89 LYS A N 1
ATOM 707 C CA . LYS A 1 89 ? 13.649 27.834 -16.006 1.00 90.75 89 LYS A CA 1
ATOM 708 C C . LYS A 1 89 ? 12.334 27.280 -16.567 1.00 90.75 89 LYS A C 1
ATOM 710 O O . LYS A 1 89 ? 11.366 28.019 -16.705 1.00 90.75 89 LYS A O 1
ATOM 715 N N . GLY A 1 90 ? 12.296 25.980 -16.864 1.00 86.69 90 GLY A N 1
ATOM 716 C CA . GLY A 1 90 ? 11.117 25.290 -17.386 1.00 86.69 90 GLY A CA 1
ATOM 717 C C . GLY A 1 90 ? 11.001 25.313 -18.909 1.00 86.69 90 GLY A C 1
ATOM 718 O O . GLY A 1 90 ? 10.014 24.800 -19.431 1.00 86.69 90 GLY A O 1
ATOM 719 N N . ASN A 1 91 ? 12.008 25.818 -19.630 1.00 89.19 91 ASN A N 1
ATOM 720 C CA . ASN A 1 91 ? 12.013 25.779 -21.089 1.00 89.19 91 ASN A CA 1
ATOM 721 C C . ASN A 1 91 ? 12.778 24.553 -21.606 1.00 89.19 91 ASN A C 1
ATOM 723 O O . ASN A 1 91 ? 13.813 24.200 -21.025 1.00 89.19 91 ASN A O 1
ATOM 727 N N . PRO A 1 92 ? 12.306 23.917 -22.696 1.00 87.94 92 PRO A N 1
ATOM 728 C CA . PRO A 1 92 ? 13.121 22.978 -23.457 1.00 87.94 92 PRO A CA 1
ATOM 729 C C . PRO A 1 92 ? 14.443 23.651 -23.845 1.00 87.94 92 PRO A C 1
ATOM 731 O O . PRO A 1 92 ? 14.437 24.790 -24.314 1.00 87.94 92 PRO A O 1
ATOM 734 N N . LYS A 1 93 ? 15.554 22.956 -23.613 1.00 81.31 93 LYS A N 1
ATOM 735 C CA . LYS A 1 93 ? 16.901 23.406 -23.961 1.00 81.31 93 LYS A CA 1
ATOM 736 C C . LYS A 1 93 ? 17.250 23.095 -25.413 1.00 81.31 93 LYS A C 1
ATOM 738 O O . LYS A 1 93 ? 16.855 22.005 -25.886 1.00 81.31 93 LYS A O 1
#